Protein AF-A0AAE3Y5W7-F1 (afdb_monomer)

Solvent-accessible surface area (backbone atoms only — not comparable to full-atom values): 3093 Å² total; per-residue (Å²): 137,75,82,88,54,58,24,29,74,84,65,50,69,48,62,68,58,57,50,30,54,76,68,72,44,83,86,85,70,93,59,88,58,40,63,55,68,70,52,55,59,62,59,56,70,74,111

Sequence (47 aa):
FGENLPKTRSGKIMRRLLRSIAKGEAITQDISTLENPAILEQLAQRN

Nearest PDB structures (foldseek):
  2p20-assembly1_A  TM=8.648E-01  e=8.842E-04  Salmonella enterica subsp. enterica serovar Typhimurium
  8u2s-assembly1_A  TM=9.032E-01  e=3.346E-03  Leishmania infantum
  2p2q-assembly2_B  TM=9.368E-01  e=3.849E-03  Salmonella enterica subsp. enterica serovar Typhimurium
  8w0h-assembly1_A  TM=8.792E-01  e=1.927E-02  Candida albicans
  5ydd-assembly1_B  TM=2.950E-01  e=4.238E+00  Mycobacterium tuberculosis H37Rv

Mean predicted aligned error: 3.7 Å

pLDDT: mean 87.77, std 10.68, range [52.0, 95.44]

Foldseek 3Di:
DQPLFFAFPVGHGPVVLVVCLVVVHDDPDDSVRTPDPCSSVVSNVPD

Organism: Variovorax paradoxus (NCBI:txid34073)

InterPro domains:
  IPR045851 AMP-binding enzyme domain superfamily [G3DSA:3.30.300.30] (1-47)

Radius of gyration: 9.89 Å; Cα contacts (8 Å, |Δi|>4): 40; chains: 1; bounding box: 23×17×24 Å

Structure (mmCIF, N/CA/C/O backbone):
data_AF-A0AAE3Y5W7-F1
#
_entry.id   AF-A0AAE3Y5W7-F1
#
loop_
_atom_site.group_PDB
_atom_site.id
_atom_site.type_symbol
_atom_site.label_atom_id
_atom_site.label_alt_id
_atom_site.label_comp_id
_atom_site.label_asym_id
_atom_site.label_entity_id
_atom_site.label_seq_id
_atom_site.pdbx_PDB_ins_code
_atom_site.Cartn_x
_atom_site.Cartn_y
_atom_site.Cartn_z
_atom_site.occupancy
_atom_site.B_iso_or_equiv
_atom_site.auth_seq_id
_atom_site.auth_comp_id
_atom_site.auth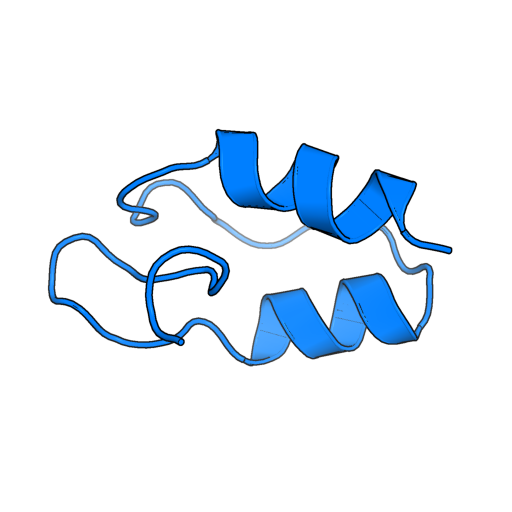_asym_id
_atom_site.auth_atom_id
_atom_site.pdbx_PDB_model_num
ATOM 1 N N . PHE A 1 1 ? -9.904 -4.704 -15.591 1.00 52.97 1 PHE A N 1
ATOM 2 C CA . PHE A 1 1 ? -9.980 -5.418 -14.292 1.00 52.97 1 PHE A CA 1
ATOM 3 C C . PHE A 1 1 ? -8.643 -5.546 -13.543 1.00 52.97 1 PHE A C 1
ATOM 5 O O . PHE A 1 1 ? -8.689 -5.707 -12.333 1.00 52.97 1 PHE A O 1
ATOM 12 N N . GLY A 1 2 ? -7.467 -5.464 -14.189 1.00 60.62 2 GLY A N 1
ATOM 13 C CA . GLY A 1 2 ? -6.167 -5.706 -13.528 1.00 60.62 2 GLY A CA 1
ATOM 14 C C . GLY A 1 2 ? -5.311 -4.477 -13.185 1.00 60.62 2 GLY A C 1
ATOM 15 O O . GLY A 1 2 ? -4.186 -4.659 -12.719 1.00 60.62 2 GLY A O 1
ATOM 16 N N . GLU A 1 3 ? -5.797 -3.259 -13.442 1.00 71.19 3 GLU A N 1
ATOM 17 C CA . GLU A 1 3 ? -5.037 -2.028 -13.161 1.00 71.19 3 GLU A CA 1
ATOM 18 C C . GLU A 1 3 ? -5.095 -1.640 -11.683 1.00 71.19 3 GLU A C 1
ATOM 20 O O . GLU A 1 3 ? -4.095 -1.192 -11.142 1.00 71.19 3 GLU A O 1
ATOM 25 N N . ASN A 1 4 ? -6.203 -1.939 -10.996 1.00 82.19 4 ASN A N 1
ATOM 26 C CA . ASN A 1 4 ? -6.436 -1.496 -9.617 1.00 82.19 4 ASN A CA 1
ATOM 27 C C . ASN A 1 4 ? -5.985 -2.490 -8.537 1.00 82.19 4 ASN A C 1
ATOM 29 O O . ASN A 1 4 ? -6.517 -2.491 -7.429 1.00 82.19 4 ASN A O 1
ATOM 33 N N . LEU A 1 5 ? -5.053 -3.389 -8.856 1.00 91.50 5 LEU A N 1
ATOM 34 C CA . LEU A 1 5 ? -4.543 -4.363 -7.893 1.00 91.50 5 LEU A CA 1
ATOM 35 C C . LEU A 1 5 ? -3.099 -4.034 -7.515 1.00 91.50 5 LEU A C 1
ATOM 37 O O . LEU A 1 5 ? -2.293 -3.756 -8.403 1.00 91.50 5 LEU A O 1
ATOM 41 N N . PRO A 1 6 ? -2.733 -4.145 -6.225 1.00 94.25 6 PRO A N 1
ATOM 42 C CA . PRO A 1 6 ? -1.355 -3.986 -5.802 1.00 94.25 6 PRO A CA 1
ATOM 43 C C . PRO A 1 6 ? -0.542 -5.160 -6.344 1.00 94.25 6 PRO A C 1
ATOM 45 O O . PRO A 1 6 ? -0.672 -6.296 -5.875 1.00 94.25 6 PRO A O 1
ATOM 48 N N . LYS A 1 7 ? 0.273 -4.888 -7.362 1.00 94.75 7 LYS A N 1
ATOM 49 C CA . LYS A 1 7 ? 1.137 -5.863 -8.029 1.00 94.75 7 LYS A CA 1
ATOM 50 C C . LYS A 1 7 ? 2.598 -5.489 -7.844 1.00 94.75 7 LYS A C 1
ATOM 52 O O . LYS A 1 7 ? 2.952 -4.312 -7.832 1.00 94.75 7 LYS A O 1
ATOM 57 N N . THR A 1 8 ? 3.443 -6.503 -7.715 1.00 94.62 8 THR A N 1
ATOM 58 C CA . THR A 1 8 ? 4.892 -6.327 -7.802 1.00 94.62 8 THR A CA 1
ATOM 59 C C . THR A 1 8 ? 5.308 -6.007 -9.237 1.00 94.62 8 THR A C 1
ATOM 61 O O . THR A 1 8 ? 4.567 -6.302 -10.172 1.00 94.62 8 THR A O 1
ATOM 64 N N . ARG A 1 9 ? 6.541 -5.528 -9.436 1.00 93.56 9 ARG A N 1
ATOM 65 C CA . ARG A 1 9 ? 7.151 -5.357 -10.776 1.00 93.56 9 ARG A CA 1
ATOM 66 C C . ARG A 1 9 ? 7.189 -6.637 -11.626 1.00 93.56 9 ARG A C 1
ATOM 68 O O . ARG A 1 9 ? 7.318 -6.568 -12.837 1.00 93.56 9 ARG A O 1
ATOM 75 N N . SER A 1 10 ? 7.072 -7.806 -10.996 1.00 94.88 10 SER A N 1
ATOM 76 C CA . SER A 1 10 ? 6.955 -9.111 -11.665 1.00 94.88 10 SER A CA 1
ATOM 77 C C . SER A 1 10 ? 5.506 -9.546 -11.935 1.00 94.88 10 SER A C 1
ATOM 79 O O . SER A 1 10 ? 5.269 -10.673 -12.360 1.00 94.88 10 SER A O 1
ATOM 81 N N . GLY A 1 11 ? 4.519 -8.694 -11.644 1.00 92.62 11 GLY A N 1
ATOM 82 C CA . GLY A 1 11 ? 3.094 -8.952 -11.860 1.00 92.62 11 GLY A CA 1
ATOM 83 C C . GLY A 1 11 ? 2.394 -9.744 -10.749 1.00 92.62 11 GLY A C 1
ATOM 84 O O . GLY A 1 11 ? 1.187 -9.982 -10.834 1.00 92.62 11 GLY A O 1
ATOM 85 N N . LYS A 1 12 ? 3.092 -10.141 -9.674 1.00 94.25 12 LYS A N 1
ATOM 86 C CA . LYS A 1 12 ? 2.482 -10.882 -8.558 1.00 94.25 12 LYS A CA 1
ATOM 87 C C . LYS A 1 12 ? 1.585 -9.965 -7.732 1.00 94.25 12 LYS A C 1
ATOM 89 O O . LYS A 1 12 ? 2.028 -8.942 -7.223 1.00 94.25 12 LYS A O 1
A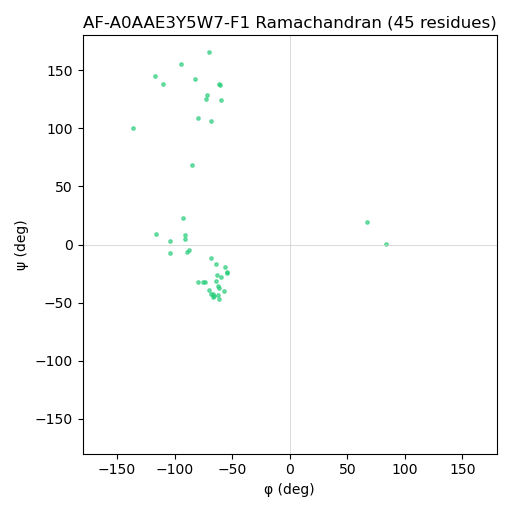TOM 94 N N . ILE A 1 13 ? 0.345 -10.387 -7.496 1.00 94.56 13 ILE A N 1
ATOM 95 C CA . ILE A 1 13 ? -0.595 -9.650 -6.642 1.00 94.56 13 ILE A CA 1
ATOM 96 C C . ILE A 1 13 ? -0.195 -9.777 -5.164 1.00 94.56 13 ILE A C 1
ATOM 98 O O . ILE A 1 13 ? -0.133 -10.878 -4.602 1.00 94.56 13 ILE A O 1
ATOM 102 N N . MET A 1 14 ? -0.019 -8.643 -4.492 1.00 95.44 14 MET A N 1
ATOM 103 C CA . MET A 1 14 ? 0.261 -8.547 -3.061 1.00 95.44 14 MET A CA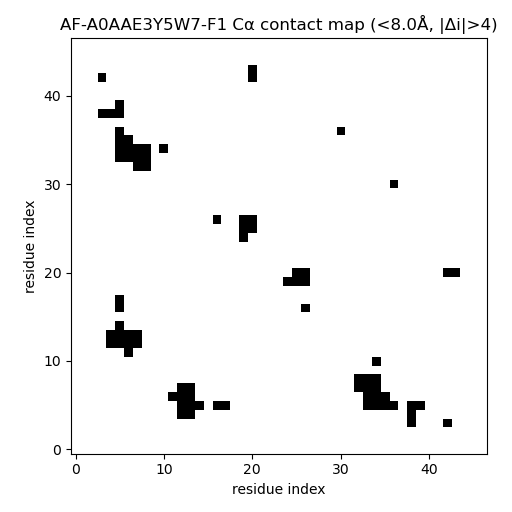 1
ATOM 104 C C . MET A 1 14 ? -1.038 -8.583 -2.246 1.00 95.44 14 MET A C 1
ATOM 106 O O . MET A 1 14 ? -1.420 -7.618 -1.589 1.00 95.44 14 MET A O 1
ATOM 110 N N . ARG A 1 15 ? -1.715 -9.740 -2.237 1.00 94.44 15 ARG A N 1
ATOM 111 C CA . ARG A 1 15 ? -3.009 -9.940 -1.544 1.00 94.44 15 ARG A CA 1
ATOM 112 C C . ARG A 1 15 ? -3.001 -9.579 -0.054 1.00 94.44 15 ARG A C 1
ATOM 114 O O . ARG A 1 15 ? -4.052 -9.302 0.508 1.00 94.44 15 ARG A O 1
ATOM 121 N N . ARG A 1 16 ? -1.833 -9.591 0.598 1.00 94.69 16 ARG A N 1
ATOM 122 C CA . ARG A 1 16 ? -1.711 -9.155 1.997 1.00 94.69 16 ARG A CA 1
ATOM 123 C C . ARG A 1 16 ? -2.076 -7.678 2.189 1.00 94.69 16 ARG A C 1
ATOM 125 O O . ARG A 1 16 ? -2.708 -7.369 3.185 1.00 94.69 16 ARG A O 1
ATOM 132 N N . LEU A 1 17 ? -1.749 -6.813 1.223 1.00 93.88 17 LEU A N 1
ATOM 133 C CA . LEU A 1 17 ? -2.078 -5.385 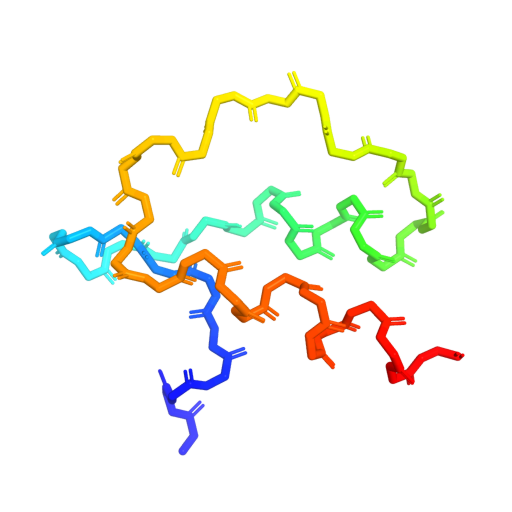1.269 1.00 93.88 17 LEU A CA 1
ATOM 134 C C . LEU A 1 17 ? -3.587 -5.178 1.150 1.00 93.88 17 LEU A C 1
ATOM 136 O O . LEU A 1 17 ? -4.167 -4.442 1.936 1.00 93.88 17 LEU A O 1
ATOM 140 N N . LEU A 1 18 ? -4.231 -5.925 0.246 1.00 92.12 18 LEU A N 1
ATOM 141 C CA . LEU A 1 18 ? -5.690 -5.934 0.116 1.00 92.12 18 LEU A CA 1
ATOM 142 C C . LEU A 1 18 ? -6.384 -6.319 1.429 1.00 92.12 18 LEU A C 1
ATOM 144 O O . LEU A 1 18 ? -7.391 -5.720 1.782 1.00 92.12 18 LEU A O 1
ATOM 148 N N . ARG A 1 19 ? -5.836 -7.292 2.172 1.00 93.12 19 ARG A N 1
ATOM 149 C CA . ARG A 1 19 ? -6.381 -7.679 3.482 1.00 93.12 19 ARG A CA 1
ATOM 150 C C . ARG A 1 19 ? -6.235 -6.579 4.528 1.00 93.12 19 ARG A C 1
ATOM 152 O O . ARG A 1 19 ? -7.198 -6.335 5.238 1.00 93.12 19 ARG A O 1
ATOM 159 N N . SER A 1 20 ? -5.070 -5.938 4.626 1.00 92.62 20 SER A N 1
ATOM 160 C CA . SER A 1 20 ? -4.870 -4.840 5.583 1.00 92.62 20 SER A CA 1
ATOM 161 C C . SER A 1 20 ? -5.796 -3.660 5.278 1.00 92.62 20 SER A C 1
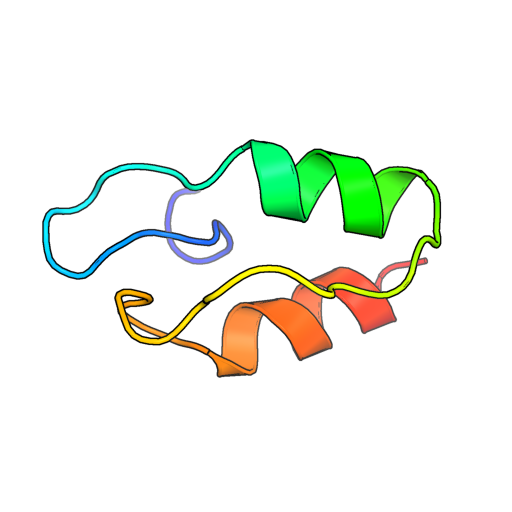ATOM 163 O O . SER A 1 20 ? -6.474 -3.187 6.181 1.00 92.62 20 SER A O 1
ATOM 165 N N . ILE A 1 21 ? -5.939 -3.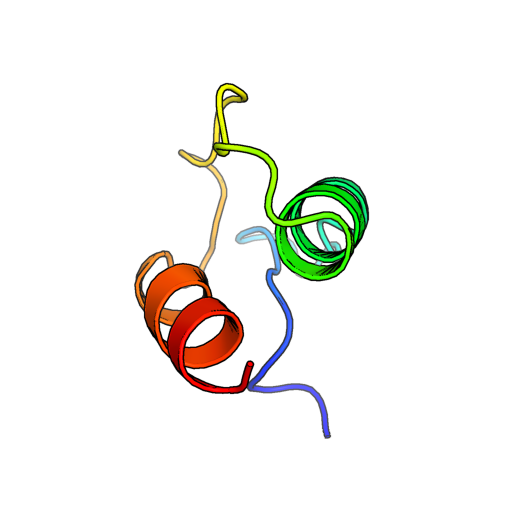280 4.001 1.00 90.19 21 ILE A N 1
ATOM 166 C CA . ILE A 1 21 ? -6.869 -2.222 3.568 1.00 90.19 21 ILE A CA 1
ATOM 167 C C . ILE A 1 21 ? -8.319 -2.588 3.905 1.00 90.19 21 ILE A C 1
ATOM 169 O O . ILE A 1 21 ? -9.036 -1.781 4.486 1.00 90.19 21 ILE A O 1
ATOM 173 N N . ALA A 1 22 ? -8.746 -3.819 3.604 1.00 90.31 22 ALA A N 1
ATOM 174 C CA . ALA A 1 22 ? -10.101 -4.282 3.912 1.00 90.31 22 ALA A CA 1
ATOM 175 C C . ALA A 1 22 ? -10.405 -4.320 5.420 1.00 90.31 22 ALA A C 1
ATOM 177 O O . ALA A 1 22 ? -11.560 -4.212 5.815 1.00 90.31 22 ALA A O 1
ATOM 178 N N . LYS A 1 23 ? -9.379 -4.482 6.261 1.00 92.00 23 LYS A N 1
ATOM 179 C CA . LYS A 1 23 ? -9.499 -4.426 7.722 1.00 92.00 23 LYS A CA 1
ATOM 180 C C . LYS A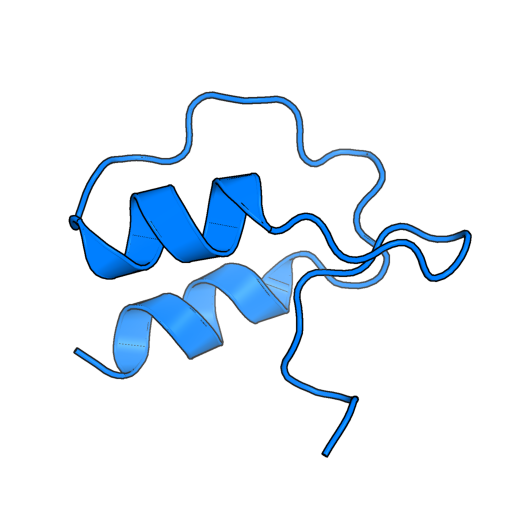 1 23 ? -9.324 -3.017 8.305 1.00 92.00 23 LYS A C 1
ATOM 182 O O . LYS A 1 23 ? -9.478 -2.862 9.511 1.00 92.00 23 LYS A O 1
ATOM 187 N N . GLY A 1 24 ? -8.964 -2.019 7.494 1.00 89.56 24 GLY A N 1
ATOM 188 C CA . GLY A 1 24 ? -8.594 -0.683 7.976 1.00 89.56 24 GLY A CA 1
ATOM 189 C C . GLY A 1 24 ? -7.293 -0.652 8.793 1.00 89.56 24 GLY A C 1
ATOM 190 O O . GLY A 1 24 ? -7.068 0.277 9.562 1.00 89.56 24 GLY A O 1
ATOM 191 N N . GLU A 1 25 ? -6.439 -1.668 8.660 1.00 91.50 25 GLU A N 1
ATOM 192 C CA . GLU A 1 25 ? -5.148 -1.740 9.346 1.00 91.50 25 GLU A CA 1
ATOM 193 C C . GLU A 1 25 ? -4.086 -0.934 8.585 1.00 91.50 25 GLU A C 1
ATOM 195 O O . GLU A 1 25 ? -4.017 -0.966 7.352 1.00 91.50 25 GLU A O 1
ATOM 200 N N . ALA A 1 26 ? -3.193 -0.269 9.322 1.00 90.00 26 ALA A N 1
ATOM 201 C CA . ALA A 1 26 ? -2.039 0.394 8.728 1.00 90.00 26 ALA A CA 1
ATOM 202 C C . ALA A 1 26 ? -1.122 -0.616 8.012 1.00 90.00 26 ALA A C 1
ATOM 204 O O . ALA A 1 26 ? -0.825 -1.700 8.523 1.00 90.00 26 ALA A O 1
ATOM 205 N N . ILE A 1 27 ? -0.628 -0.246 6.829 1.00 90.50 27 ILE A N 1
ATOM 206 C CA . ILE A 1 27 ? 0.327 -1.062 6.075 1.00 90.50 27 ILE A CA 1
ATOM 207 C C . ILE A 1 27 ? 1.721 -0.855 6.675 1.00 90.50 27 ILE A C 1
ATOM 209 O O . ILE A 1 27 ? 2.329 0.195 6.503 1.00 90.50 27 ILE A O 1
ATOM 213 N N . THR A 1 28 ? 2.241 -1.872 7.360 1.00 91.88 28 THR A N 1
ATOM 214 C CA . THR A 1 28 ? 3.570 -1.841 8.007 1.00 91.88 28 THR A CA 1
ATOM 215 C C . THR A 1 28 ? 4.642 -2.619 7.250 1.00 91.88 28 THR A C 1
ATOM 217 O O . THR A 1 28 ? 5.812 -2.613 7.618 1.00 91.88 28 THR A O 1
ATOM 220 N N . GLN A 1 29 ? 4.248 -3.350 6.214 1.00 87.81 29 GLN A N 1
ATOM 221 C CA . GLN A 1 29 ? 5.129 -4.287 5.531 1.00 87.81 29 GLN A CA 1
ATOM 222 C C . GLN A 1 29 ? 5.797 -3.636 4.313 1.00 87.81 29 GLN A C 1
ATOM 224 O O . GLN A 1 29 ? 5.201 -2.774 3.674 1.00 87.81 29 GLN A O 1
ATOM 229 N N . ASP A 1 30 ? 6.957 -4.151 3.900 1.00 91.00 30 ASP A N 1
ATOM 230 C CA . ASP A 1 30 ? 7.707 -3.619 2.756 1.00 91.00 30 ASP A CA 1
ATOM 231 C C . ASP A 1 30 ? 6.914 -3.653 1.435 1.00 91.00 30 ASP A C 1
ATOM 233 O O . ASP A 1 30 ? 6.439 -4.703 0.992 1.00 91.00 30 ASP A O 1
ATOM 237 N N . ILE A 1 31 ? 6.786 -2.494 0.798 1.00 93.31 31 ILE A N 1
ATOM 238 C CA . ILE A 1 31 ? 6.101 -2.295 -0.482 1.00 93.31 31 ILE A CA 1
ATOM 239 C C . ILE A 1 31 ? 7.044 -1.826 -1.598 1.00 93.31 31 ILE A C 1
ATOM 241 O O . ILE A 1 31 ? 6.575 -1.500 -2.685 1.00 93.31 31 ILE A O 1
ATOM 245 N N . SER A 1 32 ? 8.360 -1.830 -1.369 1.00 93.88 32 SER A N 1
ATOM 246 C CA . SER A 1 32 ? 9.392 -1.380 -2.320 1.00 93.88 32 SER A CA 1
ATOM 247 C C . SER A 1 32 ? 9.325 -2.072 -3.688 1.00 93.88 32 SER A C 1
ATOM 249 O O . SER A 1 32 ? 9.755 -1.525 -4.704 1.00 93.88 32 SER A O 1
ATOM 251 N N . THR A 1 33 ? 8.752 -3.276 -3.726 1.00 94.50 33 THR A N 1
ATOM 252 C CA . THR A 1 33 ? 8.594 -4.086 -4.939 1.00 94.50 33 THR A CA 1
ATOM 253 C C . THR A 1 33 ? 7.317 -3.798 -5.725 1.00 94.50 33 THR A C 1
ATOM 255 O O . THR A 1 3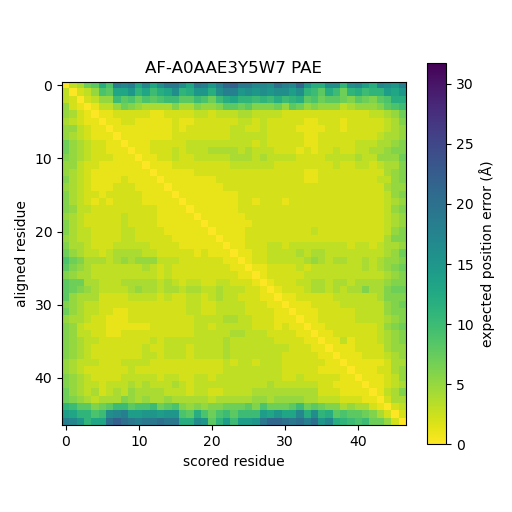3 ? 7.153 -4.381 -6.802 1.00 94.50 33 THR A O 1
ATOM 258 N N . LEU A 1 34 ? 6.421 -2.934 -5.228 1.00 94.31 34 LEU A N 1
ATOM 259 C CA . LEU A 1 34 ? 5.222 -2.532 -5.961 1.00 94.31 34 LEU A CA 1
ATOM 260 C C . LEU A 1 34 ? 5.601 -1.856 -7.279 1.00 94.31 34 LEU A C 1
ATOM 262 O O . LEU A 1 34 ? 6.505 -1.026 -7.353 1.00 94.31 34 LEU A O 1
ATOM 266 N N . GLU A 1 35 ? 4.873 -2.225 -8.325 1.00 94.06 35 GLU A N 1
ATOM 267 C CA . GLU A 1 35 ? 4.937 -1.568 -9.627 1.00 94.06 35 GLU A CA 1
ATOM 268 C C . GLU A 1 35 ? 4.389 -0.138 -9.537 1.00 94.06 35 GLU A C 1
ATOM 270 O O . GLU A 1 35 ? 4.996 0.792 -10.056 1.00 94.06 35 GLU A O 1
ATOM 275 N N . ASN A 1 36 ? 3.280 0.038 -8.813 1.00 91.88 36 ASN A N 1
ATOM 276 C CA . ASN A 1 36 ? 2.638 1.329 -8.605 1.00 91.88 36 ASN A CA 1
ATOM 277 C C . ASN A 1 36 ? 2.227 1.501 -7.129 1.00 91.88 36 ASN A C 1
ATOM 279 O O . ASN A 1 36 ? 1.197 0.959 -6.721 1.00 91.88 36 ASN A O 1
ATOM 283 N N . PRO A 1 37 ? 3.001 2.245 -6.318 1.00 90.19 37 PRO A N 1
ATOM 284 C CA . PRO A 1 37 ? 2.652 2.526 -4.924 1.00 90.19 37 PRO A CA 1
ATOM 285 C C . PRO A 1 37 ? 1.367 3.352 -4.744 1.00 90.19 37 PRO A C 1
ATOM 287 O O . PRO A 1 37 ? 0.642 3.124 -3.776 1.00 90.19 37 PRO A O 1
ATOM 290 N N . ALA A 1 38 ? 1.031 4.243 -5.688 1.00 89.94 38 ALA A N 1
ATOM 291 C CA . ALA A 1 38 ? -0.145 5.122 -5.603 1.00 89.94 38 ALA A CA 1
ATOM 292 C C . ALA A 1 38 ? -1.479 4.351 -5.600 1.00 89.94 38 ALA A C 1
ATOM 294 O O . ALA A 1 38 ? -2.514 4.868 -5.182 1.00 89.94 38 ALA A O 1
ATOM 295 N N . ILE A 1 39 ? -1.458 3.077 -6.009 1.00 90.62 39 ILE A N 1
ATOM 296 C CA . ILE A 1 39 ? -2.626 2.197 -5.952 1.00 90.62 39 ILE A CA 1
ATOM 297 C C . ILE A 1 39 ? -3.158 2.012 -4.525 1.00 90.62 39 ILE A C 1
ATOM 299 O O . ILE A 1 39 ? -4.345 1.760 -4.337 1.00 90.62 39 ILE A O 1
ATOM 303 N N . LEU A 1 40 ? -2.297 2.127 -3.511 1.00 89.06 40 LEU A N 1
ATOM 304 C CA . LEU A 1 40 ? -2.691 1.934 -2.117 1.00 89.06 40 LEU A CA 1
ATOM 305 C C . LEU A 1 40 ? -3.582 3.071 -1.623 1.00 89.06 40 LEU A C 1
ATOM 307 O O . LEU A 1 40 ? -4.566 2.809 -0.941 1.00 89.06 40 LEU A O 1
ATOM 311 N N . GLU A 1 41 ? -3.282 4.305 -2.022 1.00 87.38 41 GLU A N 1
ATOM 312 C CA . GLU A 1 41 ? -4.099 5.477 -1.699 1.00 87.38 41 GLU A CA 1
ATOM 313 C C . GLU A 1 41 ? -5.467 5.390 -2.382 1.00 87.38 41 GLU A C 1
ATOM 315 O O . GLU A 1 41 ? -6.497 5.573 -1.736 1.00 87.38 41 GLU A O 1
ATOM 320 N N . GLN A 1 42 ? -5.494 5.005 -3.662 1.00 87.44 42 GLN A N 1
ATOM 321 C CA . GLN A 1 42 ? -6.740 4.815 -4.415 1.00 87.44 42 GLN A CA 1
ATOM 322 C C . GLN A 1 42 ? -7.633 3.721 -3.816 1.00 87.44 42 GLN A C 1
ATOM 324 O O . GLN A 1 42 ? -8.858 3.834 -3.821 1.00 87.44 42 GLN A O 1
ATOM 329 N N . LEU A 1 43 ? -7.027 2.642 -3.312 1.00 85.94 43 LEU A N 1
ATOM 330 C CA . LEU A 1 43 ? -7.755 1.555 -2.662 1.00 85.94 43 LEU A CA 1
ATOM 331 C C . LEU A 1 43 ? -8.224 1.931 -1.253 1.00 85.94 43 LEU A C 1
ATOM 333 O O . LEU A 1 43 ? -9.284 1.471 -0.843 1.00 85.94 43 LEU A O 1
ATOM 337 N N . ALA A 1 44 ? -7.473 2.768 -0.536 1.00 81.50 44 ALA A N 1
ATOM 338 C CA . ALA A 1 44 ? -7.850 3.253 0.788 1.00 81.50 44 ALA A CA 1
ATOM 339 C C . ALA A 1 44 ? -8.984 4.295 0.745 1.00 81.50 44 ALA A C 1
ATOM 341 O O . ALA A 1 44 ? -9.818 4.308 1.642 1.00 81.50 44 ALA A O 1
ATOM 342 N N . GLN A 1 45 ? -9.060 5.121 -0.306 1.00 74.44 45 GLN A N 1
ATOM 343 C CA . GLN A 1 45 ? -10.115 6.135 -0.495 1.00 74.44 45 GLN A CA 1
ATOM 344 C C . GLN A 1 45 ? -11.511 5.559 -0.776 1.00 74.44 45 GLN A C 1
ATOM 346 O O . GLN A 1 45 ? -12.492 6.297 -0.794 1.00 74.44 45 GLN A O 1
ATOM 351 N N . ARG A 1 46 ? -11.612 4.258 -1.053 1.00 61.72 46 ARG A N 1
ATOM 352 C CA . ARG A 1 46 ? -12.858 3.597 -1.464 1.00 61.72 46 ARG A CA 1
ATOM 353 C C . ARG A 1 46 ? -13.694 3.035 -0.309 1.00 61.72 46 ARG A C 1
ATOM 355 O O . ARG A 1 46 ? -14.667 2.337 -0.592 1.00 61.72 46 ARG A O 1
ATOM 362 N N . ASN A 1 47 ? -13.320 3.334 0.935 1.00 52.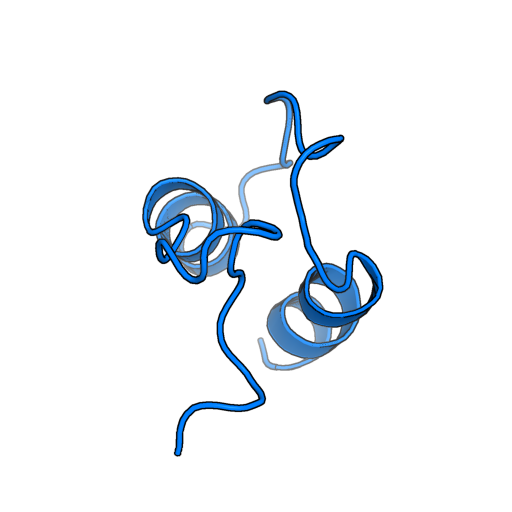00 47 ASN A N 1
ATOM 363 C CA . ASN A 1 47 ? -14.021 2.923 2.153 1.00 52.00 47 ASN A CA 1
ATOM 364 C C . ASN A 1 47 ? -14.741 4.097 2.813 1.00 52.00 47 ASN A C 1
ATOM 366 O O . ASN A 1 47 ? -14.120 5.178 2.908 1.00 52.00 47 ASN A O 1
#

Secondary structure (DSSP, 8-state):
--SSS-BBTTS-B-HHHHHHHHTT----S--TTBS-TTHHHHHHTT-